Protein AF-C3UZM6-F1 (afdb_monomer_lite)

Foldseek 3Di:
DVVVADPVHPCVLVVLVVVLVVVVVVLVVVLVVQVPDPPHDLVVNLVSLVVNLVSCVVNVVPVSVVVSVVSNVVSVVD

pLDDT: mean 96.22, std 2.03, range [84.25, 98.44]

Organism: Vitis vinifera (NCBI:txid29760)

Secondary s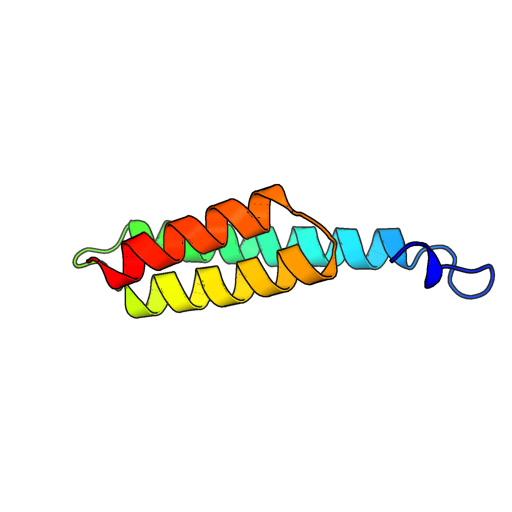tructure (DSSP, 8-state):
-GGG-BTTBTTHHHHHHHHHHHHHHHHHHHHHHHHTSSS--HHHHHHHHHHHHHHHHHTT-HHHHHHHHHHHHHHHH-

Structure (mmCIF, N/CA/C/O backbone):
data_AF-C3UZM6-F1
#
_entry.id   AF-C3UZM6-F1
#
loop_
_atom_site.group_PDB
_atom_site.id
_atom_site.type_symbol
_atom_site.label_atom_id
_atom_site.label_alt_id
_atom_site.label_comp_id
_atom_site.label_asym_id
_atom_site.label_entity_id
_atom_site.label_seq_id
_atom_site.pdbx_PDB_ins_code
_atom_site.Cartn_x
_atom_site.Cartn_y
_atom_site.Cartn_z
_atom_site.occupancy
_atom_site.B_iso_or_equiv
_atom_site.auth_seq_id
_atom_site.auth_comp_id
_atom_site.auth_asym_id
_atom_site.auth_atom_id
_atom_site.pdbx_PDB_model_num
ATOM 1 N N . LEU A 1 1 ? 8.913 5.157 -11.954 1.00 90.06 1 LEU A N 1
ATOM 2 C CA . LEU A 1 1 ? 9.141 3.694 -11.919 1.00 90.06 1 LEU A CA 1
ATOM 3 C C . LEU A 1 1 ? 9.657 3.227 -13.262 1.00 90.06 1 LEU A C 1
ATOM 5 O O . LEU A 1 1 ? 10.759 2.718 -13.294 1.00 90.06 1 LEU A O 1
ATOM 9 N N . GLU A 1 2 ? 8.912 3.466 -14.341 1.00 92.19 2 GLU A N 1
ATOM 10 C CA . GLU A 1 2 ? 9.329 3.114 -15.709 1.00 92.19 2 GLU A CA 1
ATOM 11 C C . GLU A 1 2 ? 10.677 3.742 -16.100 1.00 92.19 2 GLU A C 1
ATOM 13 O O . GLU A 1 2 ? 11.520 3.061 -16.659 1.00 92.19 2 GLU A O 1
ATOM 18 N N . GLU A 1 3 ? 10.942 4.987 -15.688 1.00 94.62 3 GLU A N 1
ATOM 19 C CA . GLU A 1 3 ? 12.236 5.667 -15.902 1.00 94.62 3 GLU A CA 1
ATOM 20 C C . GLU A 1 3 ? 13.442 5.014 -15.192 1.00 94.62 3 GLU A C 1
ATOM 22 O O . GLU A 1 3 ? 14.575 5.413 -15.433 1.00 94.62 3 GLU A O 1
ATOM 27 N N . LEU A 1 4 ? 13.217 4.054 -14.286 1.00 93.06 4 LEU A N 1
ATOM 28 C CA . LEU A 1 4 ? 14.273 3.318 -13.572 1.00 93.06 4 LEU A CA 1
ATOM 29 C C . LEU A 1 4 ? 14.555 1.940 -14.193 1.00 93.06 4 LEU A C 1
ATOM 31 O O . LEU A 1 4 ? 15.394 1.206 -13.677 1.00 93.06 4 LEU A O 1
ATOM 35 N N . GLN A 1 5 ? 13.828 1.573 -15.249 1.00 95.00 5 GLN A N 1
ATOM 36 C CA . GLN A 1 5 ? 14.028 0.338 -15.997 1.00 95.00 5 GLN A CA 1
ATOM 37 C C . GLN A 1 5 ? 14.811 0.634 -17.278 1.00 95.00 5 GLN A C 1
ATOM 39 O O . GLN A 1 5 ? 14.456 1.540 -18.031 1.00 95.00 5 GLN A O 1
ATOM 44 N N . ASP A 1 6 ? 15.854 -0.152 -17.532 1.00 96.12 6 ASP A N 1
ATOM 45 C CA . ASP A 1 6 ? 16.730 -0.031 -18.698 1.00 96.12 6 ASP A CA 1
ATOM 46 C C . ASP A 1 6 ? 17.229 -1.412 -19.164 1.00 96.12 6 ASP A C 1
ATOM 48 O O . ASP A 1 6 ? 16.854 -2.443 -18.603 1.00 96.12 6 ASP A O 1
ATOM 52 N N . ASP A 1 7 ? 18.077 -1.444 -20.193 1.00 95.88 7 ASP A N 1
ATOM 53 C CA . ASP A 1 7 ? 18.613 -2.690 -20.757 1.00 95.88 7 ASP A CA 1
ATOM 54 C C . ASP A 1 7 ? 19.497 -3.481 -19.771 1.00 95.88 7 ASP A C 1
ATOM 56 O O . ASP A 1 7 ? 19.674 -4.690 -19.936 1.00 95.88 7 ASP A O 1
ATOM 60 N N . ALA A 1 8 ? 20.057 -2.830 -18.743 1.00 96.19 8 ALA A N 1
ATOM 61 C CA . ALA A 1 8 ? 20.851 -3.485 -17.706 1.00 96.19 8 ALA A CA 1
ATOM 62 C C . ALA A 1 8 ? 19.975 -4.058 -16.579 1.00 96.19 8 ALA A C 1
ATOM 64 O O . ALA A 1 8 ? 20.380 -5.020 -15.922 1.00 96.19 8 ALA A O 1
ATOM 65 N N . ASN A 1 9 ? 18.779 -3.502 -16.368 1.00 94.50 9 ASN A N 1
ATOM 66 C CA . ASN A 1 9 ? 17.787 -3.998 -15.419 1.00 94.50 9 ASN A CA 1
ATOM 67 C C . ASN A 1 9 ? 16.373 -4.067 -16.034 1.00 94.50 9 ASN A C 1
ATOM 69 O O . ASN A 1 9 ? 15.485 -3.299 -15.646 1.00 94.50 9 ASN A O 1
ATOM 73 N N . PRO A 1 10 ? 16.132 -4.999 -16.975 1.00 95.88 10 PRO A N 1
ATOM 74 C CA . PRO A 1 10 ? 14.922 -5.002 -17.796 1.00 95.88 10 PRO A CA 1
ATOM 75 C C . PRO A 1 10 ? 13.643 -5.375 -17.036 1.00 95.88 10 PRO A C 1
ATOM 77 O O . PRO A 1 10 ? 12.556 -5.097 -17.530 1.00 95.88 10 PRO A O 1
ATOM 80 N N . ASN A 1 11 ? 13.747 -5.972 -15.843 1.00 96.81 11 ASN A N 1
ATOM 81 C CA . ASN A 1 11 ? 12.595 -6.460 -15.073 1.00 96.81 11 ASN A CA 1
ATOM 82 C C . ASN A 1 11 ? 12.269 -5.588 -13.852 1.00 96.81 11 ASN A C 1
ATOM 84 O O . ASN A 1 11 ? 11.419 -5.958 -13.043 1.00 96.81 11 ASN A O 1
ATOM 88 N N . PHE A 1 12 ? 12.920 -4.431 -13.697 1.00 96.12 12 PHE A N 1
ATOM 89 C CA . PHE A 1 12 ? 12.802 -3.612 -12.489 1.00 96.12 12 PHE A CA 1
ATOM 90 C C . PHE A 1 12 ? 11.350 -3.298 -12.101 1.00 96.12 12 PHE A C 1
ATOM 92 O O . PHE A 1 12 ? 10.967 -3.450 -10.939 1.00 96.12 12 PHE A O 1
ATOM 99 N N . VAL A 1 13 ? 10.518 -2.867 -13.057 1.00 96.12 13 VAL A N 1
ATOM 100 C CA . VAL A 1 13 ? 9.120 -2.520 -12.759 1.00 96.12 13 VAL A CA 1
ATOM 101 C C . VAL A 1 13 ? 8.334 -3.756 -12.331 1.00 96.12 13 VAL A C 1
ATOM 103 O O . VAL A 1 13 ? 7.591 -3.685 -11.351 1.00 96.12 13 VAL A O 1
ATOM 106 N N . GLU A 1 14 ? 8.511 -4.886 -13.019 1.00 96.4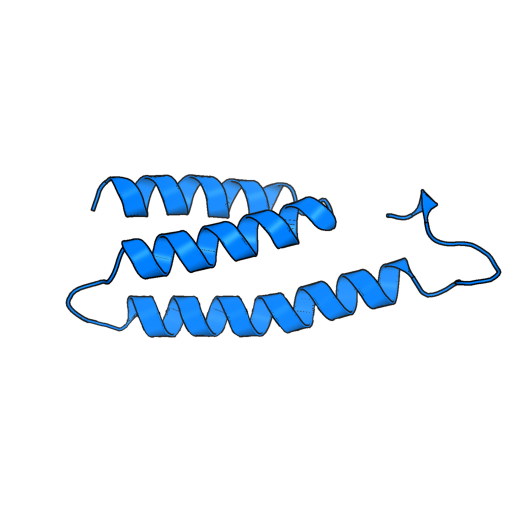4 14 GLU A N 1
ATOM 107 C CA . GLU A 1 14 ? 7.857 -6.151 -12.671 1.00 96.44 14 GLU A CA 1
ATOM 108 C C . GLU A 1 14 ? 8.239 -6.603 -11.257 1.00 96.44 14 GLU A C 1
ATOM 110 O O . GLU A 1 14 ? 7.363 -6.951 -10.463 1.00 96.44 14 GLU A O 1
ATOM 115 N N . GLU A 1 15 ? 9.524 -6.546 -10.909 1.00 96.81 15 GLU A N 1
ATOM 116 C CA . GLU A 1 15 ? 10.021 -6.926 -9.587 1.00 96.81 15 GLU A CA 1
ATOM 117 C C . GLU A 1 15 ? 9.444 -6.030 -8.484 1.00 96.81 15 GLU A C 1
ATOM 119 O O . GLU A 1 15 ? 8.963 -6.530 -7.462 1.00 96.81 15 GLU A O 1
ATOM 124 N N . VAL A 1 16 ? 9.419 -4.710 -8.699 1.00 96.31 16 VAL A N 1
ATOM 125 C CA . VAL A 1 16 ? 8.844 -3.749 -7.744 1.00 96.31 16 VAL A CA 1
ATOM 126 C C . VAL A 1 16 ? 7.343 -3.976 -7.560 1.00 96.31 16 VAL A C 1
ATOM 128 O O . VAL A 1 16 ? 6.848 -3.960 -6.430 1.00 96.31 16 VAL A O 1
ATOM 131 N N . VAL A 1 17 ? 6.606 -4.212 -8.647 1.00 96.38 17 VAL A N 1
ATOM 132 C CA . VAL A 1 17 ? 5.161 -4.478 -8.596 1.00 96.38 17 VAL A CA 1
ATOM 133 C C . VAL A 1 17 ? 4.874 -5.826 -7.926 1.00 96.38 17 VAL A C 1
ATOM 135 O O . VAL A 1 17 ? 3.969 -5.927 -7.096 1.00 96.38 17 VAL A O 1
ATOM 138 N N . THR A 1 18 ? 5.678 -6.848 -8.207 1.00 97.12 18 THR A N 1
ATOM 139 C CA . THR A 1 18 ? 5.575 -8.167 -7.568 1.00 97.12 18 THR A CA 1
ATOM 140 C C . THR A 1 18 ? 5.830 -8.076 -6.065 1.00 97.12 18 THR A C 1
ATOM 142 O O . THR A 1 18 ? 5.063 -8.624 -5.265 1.00 97.12 18 THR A O 1
ATOM 145 N N . LEU A 1 19 ? 6.864 -7.334 -5.658 1.00 96.06 19 LEU A N 1
ATOM 146 C CA . LEU A 1 19 ? 7.152 -7.072 -4.251 1.00 96.06 19 LEU A CA 1
ATOM 147 C C . LEU A 1 19 ? 5.992 -6.330 -3.578 1.00 96.06 19 LEU A C 1
ATOM 149 O O . LEU A 1 19 ? 5.558 -6.730 -2.496 1.00 96.06 19 LEU A O 1
ATOM 153 N N . PHE A 1 20 ? 5.445 -5.307 -4.243 1.00 96.62 20 PHE A N 1
ATOM 154 C CA . PHE A 1 20 ? 4.275 -4.580 -3.760 1.00 96.62 20 PHE A CA 1
ATOM 155 C C . PHE A 1 20 ? 3.086 -5.515 -3.515 1.00 96.62 20 PHE A C 1
ATOM 157 O O . PHE A 1 20 ? 2.476 -5.444 -2.448 1.00 96.62 20 PHE A O 1
ATOM 164 N N . TYR A 1 21 ? 2.759 -6.412 -4.451 1.00 96.00 21 TYR A N 1
ATOM 165 C CA . TYR A 1 21 ? 1.640 -7.341 -4.274 1.00 96.00 21 TYR A CA 1
ATOM 166 C C . TYR A 1 21 ? 1.858 -8.301 -3.106 1.00 96.00 21 TYR A C 1
ATOM 168 O O . TYR A 1 21 ? 0.948 -8.495 -2.295 1.00 96.00 21 TYR A O 1
ATOM 176 N N . ARG A 1 22 ? 3.066 -8.860 -2.972 1.00 96.06 22 ARG A N 1
ATOM 177 C CA . ARG A 1 22 ? 3.400 -9.767 -1.867 1.00 96.06 22 ARG A CA 1
ATOM 178 C C . ARG A 1 22 ? 3.266 -9.075 -0.512 1.00 96.06 22 ARG A C 1
ATOM 180 O O . ARG A 1 22 ? 2.665 -9.626 0.413 1.00 96.06 22 ARG A O 1
ATOM 187 N N . ASP A 1 23 ? 3.806 -7.867 -0.397 1.00 94.69 23 ASP A N 1
ATOM 188 C CA . ASP A 1 23 ? 3.759 -7.104 0.848 1.00 94.69 23 ASP A CA 1
ATOM 189 C C . ASP A 1 23 ? 2.333 -6.633 1.164 1.00 94.69 23 ASP A C 1
ATOM 191 O O . ASP A 1 23 ? 1.906 -6.704 2.320 1.00 94.69 23 ASP A O 1
ATOM 195 N N . SER A 1 24 ? 1.569 -6.241 0.140 1.00 95.88 24 SER A N 1
ATOM 196 C CA . SER A 1 24 ? 0.164 -5.842 0.271 1.00 95.88 24 SER A CA 1
ATOM 197 C C . SER A 1 24 ? -0.712 -6.986 0.769 1.00 95.88 24 SER A C 1
ATOM 199 O O . SER A 1 24 ? -1.519 -6.771 1.667 1.00 95.88 24 SER A O 1
ATOM 201 N N . ALA A 1 25 ? -0.533 -8.210 0.262 1.00 96.38 25 ALA A N 1
ATOM 202 C CA . ALA A 1 25 ? -1.298 -9.373 0.720 1.00 96.38 25 ALA A CA 1
ATOM 203 C C . ALA A 1 25 ? -1.106 -9.628 2.225 1.00 96.38 25 ALA A C 1
ATOM 205 O O . ALA A 1 25 ? -2.073 -9.838 2.958 1.00 96.38 25 ALA A O 1
ATOM 206 N N . ARG A 1 26 ? 0.139 -9.527 2.710 1.00 96.31 26 ARG A N 1
ATOM 207 C CA . ARG A 1 26 ? 0.446 -9.637 4.143 1.00 96.31 26 ARG A CA 1
ATOM 208 C C . ARG A 1 26 ? -0.179 -8.498 4.954 1.00 96.31 26 ARG A C 1
ATOM 210 O O . ARG A 1 26 ? -0.672 -8.739 6.052 1.00 96.31 26 ARG A O 1
ATOM 217 N N . LEU A 1 27 ? -0.141 -7.264 4.446 1.00 95.94 27 LEU A N 1
ATOM 218 C CA . LEU A 1 27 ? -0.741 -6.111 5.125 1.00 95.94 27 LEU A CA 1
ATOM 219 C C . LEU A 1 27 ? -2.256 -6.245 5.238 1.00 95.94 27 LEU A C 1
ATOM 221 O O . LEU A 1 27 ? -2.787 -6.061 6.327 1.00 95.94 27 LEU A O 1
ATOM 225 N N . VAL A 1 28 ? -2.930 -6.609 4.146 1.00 96.56 28 VAL A N 1
ATOM 226 C CA . VAL A 1 28 ? -4.384 -6.814 4.122 1.00 96.56 28 VAL A CA 1
ATOM 227 C C . VAL A 1 28 ? -4.792 -7.888 5.128 1.00 96.56 28 VAL A C 1
ATOM 229 O O . VAL A 1 28 ? -5.705 -7.649 5.909 1.00 96.56 28 VAL A O 1
ATOM 232 N N . LEU A 1 29 ? -4.063 -9.007 5.202 1.00 97.50 29 LEU A N 1
ATOM 233 C CA . LEU A 1 29 ? -4.314 -10.040 6.212 1.00 97.50 29 LEU A CA 1
ATOM 234 C C . LEU A 1 29 ? -4.158 -9.513 7.649 1.00 97.50 29 LEU A C 1
ATOM 236 O O . LEU A 1 29 ? -4.978 -9.809 8.510 1.00 97.50 29 LEU A O 1
ATOM 240 N N . ASN A 1 30 ? -3.118 -8.723 7.924 1.00 96.44 30 ASN A N 1
ATOM 241 C CA . ASN A 1 30 ? -2.909 -8.149 9.257 1.00 96.44 30 ASN A CA 1
ATOM 242 C C . ASN A 1 30 ? -4.003 -7.141 9.643 1.00 96.44 30 ASN A C 1
ATOM 244 O O . ASN A 1 30 ? -4.352 -7.043 10.820 1.00 96.44 30 ASN A O 1
ATOM 248 N N . ILE A 1 31 ? -4.510 -6.379 8.669 1.00 96.69 31 ILE A N 1
ATOM 249 C CA . ILE A 1 31 ? -5.624 -5.443 8.850 1.00 96.69 31 ILE A CA 1
ATOM 250 C C . ILE A 1 31 ? -6.899 -6.221 9.178 1.00 96.69 31 ILE A C 1
ATOM 252 O O . ILE A 1 31 ? -7.550 -5.904 10.167 1.00 96.69 31 ILE A O 1
ATOM 256 N N . ASP A 1 32 ? -7.204 -7.262 8.404 1.00 97.31 32 ASP A N 1
ATOM 257 C CA . ASP A 1 32 ? -8.361 -8.143 8.605 1.00 97.31 32 ASP A CA 1
ATOM 258 C C . ASP A 1 32 ? -8.352 -8.758 10.016 1.00 97.31 32 ASP A C 1
ATOM 260 O O . ASP A 1 32 ? -9.255 -8.542 10.821 1.00 97.31 32 ASP A O 1
ATOM 264 N N . GLN A 1 33 ? -7.223 -9.355 10.408 1.00 97.25 33 GLN A N 1
ATOM 265 C CA . GLN A 1 33 ? -7.025 -9.904 11.755 1.00 97.25 33 GLN A CA 1
ATOM 266 C C . GLN A 1 33 ? -7.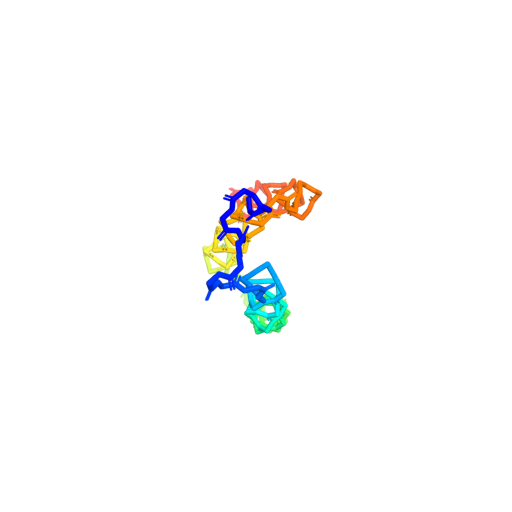092 -8.863 12.882 1.00 97.25 33 GLN A C 1
ATOM 268 O O . GLN A 1 33 ? -7.305 -9.222 14.042 1.00 97.25 33 GLN A O 1
ATOM 273 N N . ALA A 1 34 ? -6.806 -7.591 12.598 1.00 96.50 34 ALA A N 1
ATOM 274 C CA . ALA A 1 34 ? -6.936 -6.516 13.576 1.00 96.50 34 ALA A CA 1
ATOM 275 C C . ALA A 1 34 ? -8.388 -6.033 13.698 1.00 96.50 34 ALA A C 1
ATOM 277 O O . ALA A 1 34 ? -8.796 -5.672 14.800 1.00 96.50 34 ALA A O 1
ATOM 278 N N . LEU A 1 35 ? -9.152 -6.069 12.603 1.00 96.25 35 LEU A N 1
ATOM 279 C CA . LEU A 1 35 ? -10.579 -5.746 12.569 1.00 96.25 35 LEU A CA 1
ATOM 280 C C . LEU A 1 35 ? -11.442 -6.804 13.269 1.00 96.25 35 LEU A C 1
ATOM 282 O O . LEU A 1 35 ? -12.451 -6.454 13.870 1.00 96.25 35 LEU A O 1
ATOM 286 N N . ASP A 1 36 ? -11.011 -8.065 13.280 1.00 96.88 36 ASP A N 1
ATOM 287 C CA . ASP A 1 36 ? -11.701 -9.150 13.995 1.00 96.88 36 ASP A CA 1
ATOM 288 C C . ASP A 1 36 ? -11.598 -9.061 15.531 1.00 96.88 36 ASP A C 1
ATOM 290 O O . ASP A 1 36 ? -12.243 -9.821 16.260 1.00 96.88 36 ASP A O 1
ATOM 294 N N . LYS A 1 37 ? -10.766 -8.160 16.069 1.00 94.75 37 LYS A N 1
ATOM 295 C CA . LYS A 1 37 ? -10.535 -8.051 17.517 1.00 94.75 37 LYS A CA 1
ATOM 296 C C . LYS A 1 37 ? -11.505 -7.085 18.176 1.00 94.75 37 LYS A C 1
ATOM 298 O O . LYS A 1 37 ? -11.821 -6.027 17.650 1.00 94.75 37 LYS A O 1
ATOM 303 N N . THR A 1 38 ? -11.927 -7.430 19.391 1.00 92.12 38 THR A N 1
ATOM 304 C CA . THR A 1 38 ? -12.733 -6.554 20.247 1.00 92.12 38 THR A CA 1
ATOM 305 C C . THR A 1 38 ? -12.073 -6.425 21.627 1.00 92.12 38 THR A C 1
ATOM 307 O O . THR A 1 38 ? -11.815 -7.454 22.257 1.00 92.12 38 THR A O 1
ATOM 310 N N . PRO A 1 39 ? -11.808 -5.201 22.123 1.00 92.69 39 PRO A N 1
ATOM 311 C CA . PRO A 1 39 ? -12.001 -3.919 21.437 1.00 92.69 39 PRO A CA 1
ATOM 312 C C . PRO A 1 39 ? -11.027 -3.735 20.258 1.00 92.69 39 PRO A C 1
ATOM 314 O O . PRO A 1 39 ? -9.969 -4.364 20.214 1.00 92.69 39 PRO A O 1
ATOM 317 N N . LEU A 1 40 ? -11.397 -2.869 19.311 1.00 95.69 40 LEU A N 1
ATOM 318 C CA . LEU A 1 40 ? -10.532 -2.504 18.190 1.00 95.69 40 LEU A CA 1
ATOM 319 C C . LEU A 1 40 ? -9.330 -1.690 18.681 1.00 95.69 40 LEU A C 1
ATOM 321 O O . LEU A 1 40 ? -9.466 -0.792 19.510 1.00 95.69 40 LEU A O 1
ATOM 325 N N . ASP A 1 41 ? -8.156 -1.979 18.123 1.00 96.31 41 ASP A N 1
ATOM 326 C CA . ASP A 1 41 ? -6.941 -1.193 18.337 1.00 96.31 41 ASP A CA 1
ATOM 327 C C . ASP A 1 41 ? -6.736 -0.243 17.148 1.00 96.31 41 ASP A C 1
ATOM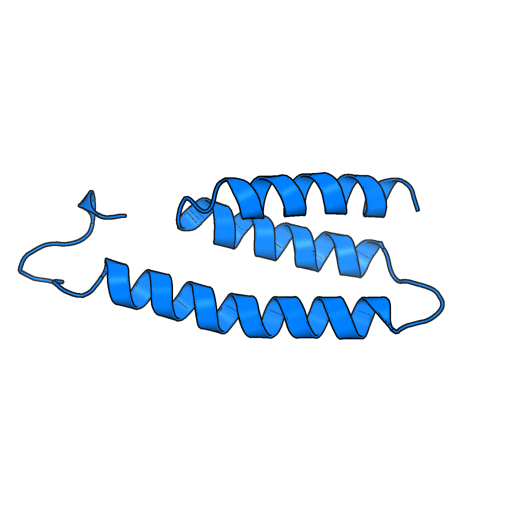 329 O O . ASP A 1 41 ? -6.091 -0.580 16.148 1.00 96.31 41 ASP A O 1
ATOM 333 N N . PHE A 1 42 ? -7.322 0.952 17.245 1.00 96.50 42 PHE A N 1
ATOM 334 C CA . PHE A 1 42 ? -7.259 1.962 16.187 1.00 96.50 42 PHE A CA 1
ATOM 335 C C . PHE A 1 42 ? -5.840 2.481 15.929 1.00 96.50 42 PHE A C 1
ATOM 337 O O . PHE A 1 42 ? -5.501 2.786 14.785 1.00 96.50 42 PHE A O 1
ATOM 344 N N . SER A 1 43 ? -4.979 2.514 16.951 1.00 96.81 43 SER A N 1
ATOM 345 C CA . SER A 1 43 ? -3.568 2.896 16.801 1.00 96.81 43 SER A CA 1
ATOM 346 C C . SER A 1 43 ? -2.826 1.895 15.914 1.00 96.81 43 SER A C 1
ATOM 348 O O . SER A 1 43 ? -2.102 2.261 14.981 1.00 96.81 43 SER A O 1
ATOM 350 N N . LYS A 1 44 ? -3.072 0.602 16.140 1.00 96.75 44 LYS A N 1
ATOM 351 C CA . LYS A 1 44 ? -2.506 -0.466 15.317 1.00 96.75 44 LYS A CA 1
ATOM 352 C C . LYS A 1 44 ? -3.047 -0.452 13.886 1.00 96.75 44 LYS A C 1
ATOM 354 O O . LYS A 1 44 ? -2.265 -0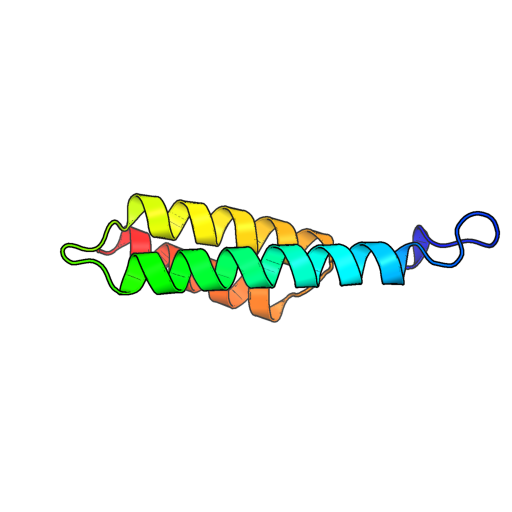.612 12.948 1.00 96.75 44 LYS A O 1
ATOM 359 N N . LEU A 1 45 ? -4.348 -0.220 13.706 1.00 97.62 45 LEU A N 1
ATOM 360 C CA . LEU A 1 45 ? -4.956 -0.068 12.381 1.00 97.62 45 LEU A CA 1
ATOM 361 C C . LEU A 1 45 ? -4.393 1.149 11.624 1.00 97.62 45 LEU A C 1
ATOM 363 O O . LEU A 1 45 ? -4.063 1.025 10.443 1.00 97.62 45 LEU A O 1
ATOM 367 N N . ASP A 1 46 ? -4.209 2.298 12.290 1.00 97.69 46 ASP A N 1
ATOM 368 C CA . ASP A 1 46 ? -3.575 3.483 11.686 1.00 97.69 46 ASP A CA 1
ATOM 369 C C . ASP A 1 46 ? -2.146 3.184 11.222 1.00 97.69 46 ASP A C 1
ATOM 371 O O . ASP A 1 46 ? -1.768 3.563 10.112 1.00 97.69 46 ASP A O 1
ATOM 375 N N . SER A 1 47 ? -1.374 2.450 12.029 1.00 97.81 47 SER A N 1
ATOM 376 C CA . SER A 1 47 ? -0.009 2.037 11.689 1.00 97.81 47 SER A CA 1
ATOM 377 C C . SER A 1 47 ? 0.037 1.167 10.425 1.00 97.81 47 SER A C 1
ATOM 379 O O . SER A 1 47 ? 0.811 1.448 9.503 1.00 97.81 47 SER A O 1
ATOM 381 N N . TYR A 1 48 ? -0.850 0.169 10.312 1.00 97.81 48 TYR A N 1
ATOM 382 C CA . TYR A 1 48 ? -0.950 -0.648 9.098 1.00 97.81 48 TYR A CA 1
ATOM 383 C C . TYR A 1 48 ? -1.339 0.179 7.871 1.00 97.81 48 TYR A C 1
ATOM 385 O O . TYR A 1 48 ? -0.725 0.038 6.810 1.00 97.81 48 TYR A O 1
ATOM 393 N N . MET A 1 49 ? -2.299 1.093 8.011 1.00 97.62 49 MET A N 1
ATOM 394 C CA . MET A 1 49 ? -2.712 1.966 6.911 1.00 97.62 49 MET A CA 1
ATOM 395 C C . MET A 1 49 ? -1.643 2.987 6.531 1.00 97.62 49 MET A C 1
ATOM 397 O O . MET A 1 49 ? -1.515 3.337 5.357 1.00 97.62 49 MET A O 1
ATOM 401 N N . HIS A 1 50 ? -0.841 3.456 7.486 1.00 97.56 50 HIS A N 1
ATOM 402 C CA . HIS A 1 50 ? 0.301 4.317 7.209 1.00 97.56 50 HIS A CA 1
ATOM 403 C C . HIS A 1 50 ? 1.333 3.593 6.339 1.00 97.56 50 HIS A C 1
ATOM 405 O O . HIS A 1 50 ? 1.760 4.130 5.312 1.00 97.56 50 HIS A O 1
ATOM 411 N N . GLN A 1 51 ? 1.672 2.353 6.702 1.00 97.31 51 GLN A N 1
ATOM 412 C CA . GLN A 1 51 ? 2.586 1.521 5.925 1.00 97.31 51 GLN A CA 1
ATOM 413 C C . GLN A 1 51 ? 2.029 1.232 4.525 1.00 97.31 51 GLN A C 1
ATOM 415 O O . GLN A 1 51 ? 2.734 1.416 3.529 1.00 97.31 51 GLN A O 1
ATOM 420 N N . PHE A 1 52 ? 0.755 0.841 4.431 1.00 97.56 52 PHE A N 1
ATOM 421 C CA . PHE A 1 52 ? 0.141 0.509 3.148 1.00 97.56 52 PHE A CA 1
ATOM 422 C C . PHE A 1 52 ? 0.035 1.734 2.228 1.00 97.56 52 PHE A C 1
ATOM 424 O O . PHE A 1 52 ? 0.389 1.661 1.052 1.00 97.56 52 PHE A O 1
ATOM 431 N N . LYS A 1 53 ? -0.321 2.905 2.774 1.00 97.56 53 LYS A N 1
ATOM 432 C CA . LYS A 1 53 ? -0.301 4.191 2.057 1.00 97.56 53 LYS A CA 1
ATOM 433 C C . LYS A 1 53 ? 1.080 4.516 1.482 1.00 97.56 53 LYS A C 1
ATOM 435 O O . LYS A 1 53 ? 1.167 5.016 0.355 1.00 97.56 53 LYS A O 1
ATOM 440 N N . GLY A 1 54 ? 2.141 4.300 2.263 1.00 96.50 54 GLY A N 1
ATOM 441 C CA . GLY A 1 54 ? 3.522 4.531 1.836 1.00 96.50 54 GLY A CA 1
ATOM 442 C C . GLY A 1 54 ? 3.892 3.652 0.643 1.00 96.50 54 GLY A C 1
ATOM 443 O O . GLY A 1 54 ? 4.306 4.168 -0.394 1.00 96.50 54 GLY A O 1
ATOM 444 N N . SER A 1 55 ? 3.626 2.350 0.756 1.00 95.81 55 SER A N 1
ATOM 445 C CA . SER A 1 55 ? 3.847 1.369 -0.313 1.00 95.81 55 SER A CA 1
ATOM 446 C C . SER A 1 55 ? 3.016 1.668 -1.573 1.00 95.81 55 SER A C 1
ATOM 448 O O . SER A 1 55 ? 3.529 1.678 -2.686 1.00 95.81 55 SER A O 1
ATOM 450 N N . ALA A 1 56 ? 1.742 2.039 -1.421 1.00 97.38 56 ALA A N 1
ATOM 451 C CA . ALA A 1 56 ? 0.903 2.444 -2.550 1.00 97.38 56 ALA A CA 1
ATOM 452 C C . ALA A 1 56 ? 1.428 3.715 -3.241 1.00 97.38 56 ALA A C 1
ATOM 454 O O . ALA A 1 56 ? 1.309 3.869 -4.457 1.00 97.38 56 ALA A O 1
ATOM 455 N N . SER A 1 57 ? 2.021 4.637 -2.476 1.00 96.81 57 SER A N 1
ATOM 456 C CA . SER A 1 57 ? 2.593 5.866 -3.030 1.00 96.81 57 SER A CA 1
ATOM 457 C C . SER A 1 57 ? 3.865 5.596 -3.833 1.00 96.81 57 SER A C 1
ATOM 459 O O . SER A 1 57 ? 4.046 6.242 -4.863 1.00 96.81 57 SER A O 1
ATOM 461 N N . SER A 1 58 ? 4.711 4.646 -3.411 1.00 94.50 58 SER A N 1
ATOM 462 C CA . SER A 1 58 ? 5.971 4.335 -4.105 1.00 94.50 58 SER A CA 1
ATOM 463 C C . SER A 1 58 ? 5.760 3.734 -5.494 1.00 94.50 58 SER A C 1
ATOM 465 O O . SER A 1 58 ? 6.610 3.920 -6.362 1.00 94.50 58 SER A O 1
ATOM 467 N N . ILE A 1 59 ? 4.616 3.080 -5.729 1.00 95.62 59 ILE A N 1
ATOM 468 C CA . ILE A 1 59 ? 4.272 2.505 -7.037 1.00 95.62 59 ILE A CA 1
ATOM 469 C C . ILE A 1 59 ? 3.244 3.306 -7.844 1.00 95.62 59 ILE A C 1
ATOM 471 O O . ILE A 1 59 ? 2.826 2.885 -8.918 1.00 95.62 59 ILE A O 1
ATOM 475 N N . GLY A 1 60 ? 2.797 4.457 -7.338 1.00 95.75 60 GLY A N 1
ATOM 476 C CA . GLY A 1 60 ? 1.797 5.277 -8.027 1.00 95.75 60 GLY A CA 1
ATOM 477 C C . GLY A 1 60 ? 0.361 4.732 -7.970 1.00 95.75 60 GLY A C 1
ATOM 478 O O . GLY A 1 60 ? -0.487 5.169 -8.750 1.00 95.75 60 GLY A O 1
ATOM 479 N N . ALA A 1 61 ? 0.037 3.846 -7.022 1.00 96.94 61 ALA A N 1
ATOM 480 C CA . ALA A 1 61 ? -1.313 3.327 -6.789 1.00 96.94 61 ALA A CA 1
ATOM 481 C C . ALA A 1 61 ? -2.219 4.382 -6.117 1.00 96.94 61 ALA A C 1
ATOM 483 O O . ALA A 1 61 ? -2.575 4.302 -4.938 1.00 96.94 61 ALA A O 1
ATOM 484 N N . LYS A 1 62 ? -2.603 5.410 -6.888 1.00 97.25 62 LYS A N 1
ATOM 485 C CA . LYS A 1 62 ? -3.296 6.621 -6.404 1.00 97.25 62 LYS A CA 1
ATOM 486 C C . LYS A 1 62 ? -4.591 6.332 -5.640 1.00 97.25 62 LYS A C 1
ATOM 488 O O . LYS A 1 62 ? -4.817 6.949 -4.603 1.00 97.25 62 LYS A O 1
ATOM 493 N N . LYS A 1 63 ? -5.422 5.404 -6.129 1.00 98.12 63 LYS A N 1
ATOM 494 C CA . LYS A 1 63 ? -6.696 5.049 -5.477 1.00 98.12 63 LYS A CA 1
ATOM 495 C C . LYS A 1 63 ? -6.464 4.395 -4.116 1.00 98.12 63 LYS A C 1
ATOM 497 O O . LYS A 1 63 ? -6.993 4.876 -3.125 1.00 98.12 63 LYS A O 1
ATOM 502 N N . VAL A 1 64 ? -5.590 3.387 -4.052 1.00 97.38 64 VAL A N 1
ATOM 503 C CA . VAL A 1 64 ? -5.244 2.689 -2.800 1.00 97.38 64 VAL A CA 1
ATOM 504 C C . VAL A 1 64 ? -4.695 3.666 -1.761 1.00 97.38 64 VAL A C 1
ATOM 506 O O . VAL A 1 64 ? -5.133 3.662 -0.615 1.00 97.38 64 VAL A O 1
ATOM 509 N N . LYS A 1 65 ? -3.797 4.574 -2.167 1.00 98.06 65 LYS A N 1
ATOM 510 C CA . LYS A 1 65 ? -3.299 5.657 -1.304 1.00 98.06 65 LYS A CA 1
ATOM 511 C C . LYS A 1 65 ? -4.435 6.538 -0.756 1.00 98.06 65 LYS A C 1
ATOM 513 O O . LYS A 1 65 ? -4.368 6.963 0.402 1.00 98.06 65 LYS A O 1
ATOM 518 N N . GLY A 1 66 ? -5.426 6.853 -1.592 1.00 98.31 66 GLY A N 1
ATOM 519 C CA . GLY A 1 66 ? -6.609 7.635 -1.223 1.00 98.31 66 GLY A CA 1
ATOM 520 C C . GLY A 1 66 ? -7.439 6.935 -0.152 1.00 98.31 66 GLY A C 1
ATOM 521 O O . GLY A 1 66 ? -7.634 7.502 0.920 1.00 98.31 66 GLY A O 1
ATOM 522 N N . GLU A 1 67 ? -7.806 5.677 -0.391 1.00 98.19 67 GLU A N 1
ATOM 523 C CA . GLU A 1 67 ? -8.571 4.863 0.564 1.00 98.19 67 GLU A CA 1
ATOM 524 C C . GLU A 1 67 ? -7.817 4.659 1.883 1.00 98.19 67 GLU A C 1
ATOM 526 O O . GLU A 1 67 ? -8.386 4.842 2.954 1.00 98.19 67 GLU A O 1
ATOM 531 N N . CYS A 1 68 ? -6.504 4.398 1.836 1.00 97.94 68 CYS A N 1
ATOM 532 C CA . CYS A 1 68 ? -5.689 4.320 3.052 1.00 97.94 68 CYS A CA 1
ATOM 533 C C . CYS A 1 68 ? -5.697 5.647 3.823 1.00 97.94 68 CYS A C 1
ATOM 535 O O . CYS A 1 68 ? -5.655 5.650 5.045 1.00 97.94 68 CYS A O 1
ATOM 537 N N . THR A 1 69 ? -5.731 6.791 3.132 1.00 98.19 69 THR A N 1
ATOM 538 C CA . THR A 1 69 ? -5.809 8.098 3.804 1.00 98.19 69 THR A CA 1
ATOM 539 C C . THR A 1 69 ? -7.159 8.277 4.489 1.00 98.19 69 THR A C 1
ATOM 541 O O . THR A 1 69 ? -7.175 8.672 5.648 1.00 98.19 69 THR A O 1
ATOM 544 N N . LEU A 1 70 ? -8.260 7.931 3.817 1.00 98.44 70 LEU A N 1
ATOM 545 C CA . LEU A 1 70 ? -9.599 7.987 4.401 1.00 98.44 70 LEU A CA 1
ATOM 546 C C . LEU A 1 70 ? -9.727 7.058 5.617 1.00 98.44 70 LEU A C 1
ATOM 548 O O . LEU A 1 70 ? -10.206 7.485 6.663 1.00 98.44 70 LEU A O 1
ATOM 552 N N . PHE A 1 71 ? -9.223 5.825 5.513 1.00 98.00 71 PHE A N 1
ATOM 553 C CA . PHE A 1 71 ? -9.237 4.861 6.614 1.00 98.00 71 PHE A CA 1
ATOM 554 C C . PHE A 1 71 ? -8.554 5.423 7.865 1.00 98.00 71 PHE A C 1
ATOM 556 O O . PHE A 1 71 ? -9.082 5.320 8.969 1.00 98.00 71 PHE A O 1
ATOM 563 N N . ARG A 1 72 ? -7.394 6.066 7.705 1.00 97.88 72 ARG A N 1
ATOM 564 C CA . ARG A 1 72 ? -6.667 6.678 8.826 1.00 97.88 72 ARG A CA 1
ATOM 565 C C . ARG A 1 72 ? -7.458 7.782 9.519 1.00 97.88 72 ARG A C 1
ATOM 567 O O . ARG A 1 72 ? -7.325 7.942 10.726 1.00 97.88 72 ARG A O 1
ATOM 574 N N . GLU A 1 73 ? -8.287 8.530 8.794 1.00 98.19 73 GLU A N 1
ATOM 575 C CA . GLU A 1 73 ? -9.178 9.507 9.429 1.00 98.19 73 GLU A CA 1
ATOM 576 C C . GLU A 1 73 ? -10.251 8.819 10.285 1.00 98.19 73 GLU A C 1
ATOM 578 O O . GLU A 1 73 ? -10.534 9.297 11.380 1.00 98.19 73 GLU A O 1
ATOM 583 N N . TYR A 1 74 ? -10.766 7.654 9.868 1.00 97.12 74 TYR A N 1
ATOM 584 C CA . TYR A 1 74 ? -11.637 6.843 10.727 1.00 97.12 74 TYR A CA 1
ATOM 585 C C . TYR A 1 74 ? -10.907 6.324 11.970 1.00 97.12 74 TYR A C 1
ATOM 587 O O . TYR A 1 74 ? -11.460 6.415 13.062 1.00 97.12 74 TYR A O 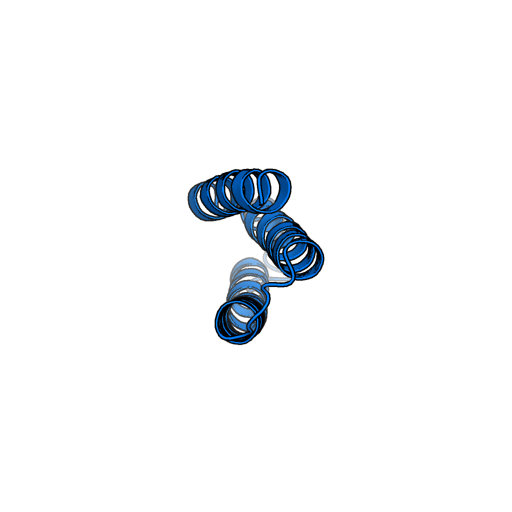1
ATOM 595 N N . CYS A 1 75 ? -9.656 5.863 11.845 1.00 96.44 75 CYS A N 1
ATOM 596 C CA . CYS A 1 75 ? -8.859 5.446 13.007 1.00 96.44 75 CYS A CA 1
ATOM 597 C C . CYS A 1 75 ? -8.614 6.572 14.017 1.00 96.44 75 CYS A C 1
ATOM 599 O O . CYS A 1 75 ? -8.462 6.297 15.196 1.00 96.44 75 CYS A O 1
ATOM 601 N N . LYS A 1 76 ? -8.526 7.831 13.577 1.00 95.06 76 LYS A N 1
ATOM 602 C CA . LYS A 1 76 ? -8.351 8.976 14.487 1.00 95.06 76 LYS A CA 1
ATOM 603 C C . LYS A 1 76 ? -9.648 9.402 15.173 1.00 95.06 76 LYS A C 1
ATOM 605 O O . LYS A 1 76 ? -9.589 10.114 16.170 1.00 95.06 76 LYS A O 1
ATOM 610 N N . ALA A 1 77 ? -10.792 9.067 14.579 1.00 95.69 77 ALA A N 1
ATOM 611 C CA . ALA A 1 77 ? -12.107 9.442 15.082 1.00 95.69 77 ALA A CA 1
ATOM 612 C C . ALA A 1 77 ? -12.683 8.429 16.088 1.00 95.69 77 ALA A C 1
ATOM 614 O O . ALA A 1 77 ? -13.577 8.802 16.848 1.00 95.69 77 ALA A O 1
ATOM 615 N N . GLY A 1 78 ? -12.212 7.176 16.057 1.00 84.25 78 GLY A N 1
ATOM 616 C CA . GLY A 1 78 ? -12.558 6.106 17.003 1.00 84.25 78 GLY A CA 1
ATOM 617 C C . GLY A 1 78 ? -11.571 5.999 18.154 1.00 84.25 78 GLY A C 1
ATOM 618 O O . GLY A 1 78 ? -12.031 5.651 19.263 1.00 84.25 78 GLY A O 1
#

Radius of gyration: 15.02 Å; chains: 1; bounding box: 34×20×42 Å

InterPro domains:
  IPR008207 Signal transduction histidine kinase, phosphotransfer (Hpt) domain [PF01627] (15-77)
  IPR008207 Signal transduction histidine kinase, phosphotransfer (Hpt) domain [PS50894] (9-78)
  IPR036641 HPT domain superfamily [G3DSA:1.20.120.160] (1-78)
  IPR036641 HPT domain superfamily [SSF47226] (2-78)
  IPR045871 Histidine-containing phosphotransfer protein 1-5/Phosphorelay intermediate protein YPD1 [PTHR28242] (1-77)

Sequence (78 aa):
LEELQDDANPNFVEEVVTLFYRDSARLVLNIDQALDKTPLDFSKLDSYMHQFKGSASSIGAKKVKGECTLFREYCKAG